Protein AF-A0A923HKV4-F1 (afdb_monomer_lite)

Organism: NCBI:txid2762298

Radius of gyration: 31.85 Å; chains: 1; bounding box: 107×54×84 Å

Foldseek 3Di:
DDDDDDDDDDPPDPDPPPPPPPPQDLLNLLLLLLVLLVVLVVLVVQLVVLLVVLVVCFPVNVCVVPVCPPPNDDPPDPCVVVVRVVSNVVSNVVSCPPPSCVSSSVSSVVSSVPDDPVRSVVLSVQLPDPVNVVVSVVVVVVVVVVVVVVVVVCVVVVVVVVVVVVVVVVVVVVVVVVD

pLDDT: mean 87.66, std 14.09, range [39.31, 98.56]

InterPro domains:
  IPR018637 Domain of unknown function DUF2059 [PF09832] (102-148)

Sequence (179 aa):
MNNALRSFVVLLGFAPCFVASADTTTGELAKQFVALMRYSEQHIDYQSQCIAAAKAVTPESLMRQNPDRFYGIRPGSKLWPEVVKAYELYYQQACERPTQSEFLDAMARAYEAELSSQELREAIRFYSTASGQRLISAHKIASRNFYQELGRLNAKQIPIADANFNRRLNELAKKATEK

Secondary structure (DSSP, 8-state):
-------------------------HHHHHHHHHHHTTHHHHHHHHHHHHHHHHHTS-HHHHHHH-TTTTTT--TTSTTHHHHHHHHHHHHHHHTS-S-HHHHHHHHHHHHHHHS-HHHHHHHHHHHTSHHHHHHHHHHHHHHHHHHHHHHHHHHHHHHHHHHHHHHHHHHHHHHHH--

Structure (mmCIF, N/CA/C/O backbone):
data_AF-A0A923HKV4-F1
#
_entry.id   AF-A0A923HKV4-F1
#
loop_
_atom_site.group_PDB
_atom_site.id
_atom_site.type_symbol
_atom_site.label_atom_id
_atom_site.label_alt_id
_atom_site.label_comp_id
_atom_site.label_asym_id
_atom_site.label_entity_id
_atom_site.label_seq_id
_atom_site.pdbx_PDB_ins_code
_atom_site.Cartn_x
_atom_site.Cartn_y
_atom_site.Cartn_z
_atom_site.occupancy
_atom_site.B_iso_or_equiv
_atom_site.auth_seq_id
_atom_site.auth_comp_id
_atom_site.auth_asym_id
_atom_site.auth_atom_id
_atom_site.pdbx_PDB_model_num
ATOM 1 N N . MET A 1 1 ? -77.967 23.255 51.987 1.00 39.31 1 MET A N 1
ATOM 2 C CA . MET A 1 1 ? -77.421 23.856 50.753 1.00 39.31 1 MET A CA 1
ATOM 3 C C . MET A 1 1 ? -75.966 23.444 50.618 1.00 39.31 1 MET A C 1
ATOM 5 O O . MET A 1 1 ? -75.238 23.521 51.594 1.00 39.31 1 MET A O 1
ATOM 9 N N . ASN A 1 2 ? -75.653 22.917 49.435 1.00 51.56 2 ASN A N 1
ATOM 10 C CA . ASN A 1 2 ? -74.404 22.387 48.877 1.00 51.56 2 ASN A CA 1
ATOM 11 C C . ASN A 1 2 ? -73.070 22.838 49.494 1.00 51.56 2 ASN A C 1
ATOM 13 O O . ASN A 1 2 ? -72.880 24.023 49.737 1.00 51.56 2 ASN A O 1
ATOM 17 N N . ASN A 1 3 ? -72.114 21.902 49.586 1.00 45.41 3 ASN A N 1
ATOM 18 C CA . ASN A 1 3 ? -70.826 21.997 48.880 1.00 45.41 3 ASN A CA 1
ATOM 19 C C . ASN A 1 3 ? -70.012 20.703 49.053 1.00 45.41 3 ASN A C 1
ATOM 21 O O . ASN A 1 3 ? -69.406 20.470 50.093 1.00 45.41 3 ASN A O 1
ATOM 25 N N . ALA A 1 4 ? -69.981 19.870 48.011 1.00 44.66 4 ALA A N 1
ATOM 26 C CA . ALA A 1 4 ? -69.030 18.770 47.879 1.00 44.66 4 ALA A CA 1
ATOM 27 C C . ALA A 1 4 ? -68.094 19.093 46.706 1.00 44.66 4 ALA A C 1
ATOM 29 O O . ALA A 1 4 ? -68.453 18.931 45.540 1.00 44.66 4 ALA A O 1
ATOM 30 N N . LEU A 1 5 ? -66.903 19.597 47.032 1.00 51.06 5 LEU A N 1
ATOM 31 C CA . LEU A 1 5 ? -65.790 19.769 46.103 1.00 51.06 5 LEU A CA 1
ATOM 32 C C . LEU A 1 5 ? -65.230 18.385 45.748 1.00 51.06 5 LEU A C 1
ATOM 34 O O . LEU A 1 5 ? -64.664 17.695 46.593 1.00 51.06 5 LEU A O 1
ATOM 38 N N . ARG A 1 6 ? -65.407 17.970 44.491 1.00 50.94 6 ARG A N 1
ATOM 39 C CA . ARG A 1 6 ? -64.743 16.796 43.918 1.00 50.94 6 ARG A CA 1
ATOM 40 C C . ARG A 1 6 ? -63.350 17.203 43.439 1.00 50.94 6 ARG A C 1
ATOM 42 O O . ARG A 1 6 ? -63.224 17.882 42.425 1.00 50.94 6 ARG A O 1
ATOM 49 N N . SER A 1 7 ? -62.318 16.769 44.157 1.00 52.94 7 SER A N 1
ATOM 50 C CA . SER A 1 7 ? -60.928 16.859 43.708 1.00 52.94 7 SER A CA 1
ATOM 51 C C . SER A 1 7 ? -60.693 15.906 42.536 1.00 52.94 7 SER A C 1
ATOM 53 O O . SER A 1 7 ? -60.808 14.690 42.678 1.00 52.94 7 SER A O 1
ATOM 55 N N . PHE A 1 8 ? -60.369 16.468 41.374 1.00 50.12 8 PHE A N 1
ATOM 56 C CA . PHE A 1 8 ? -59.950 15.737 40.182 1.00 50.12 8 PHE A CA 1
ATOM 57 C C . PHE A 1 8 ? -58.430 15.539 40.258 1.00 50.12 8 PHE A C 1
ATOM 59 O O . PHE A 1 8 ? -57.662 16.473 40.039 1.00 50.12 8 PHE A O 1
ATOM 66 N N . VAL A 1 9 ? -57.982 14.337 40.625 1.00 57.16 9 VAL A N 1
ATOM 67 C CA . VAL A 1 9 ? -56.561 13.967 40.575 1.00 57.16 9 VAL A CA 1
ATOM 68 C C . VAL A 1 9 ? -56.242 13.561 39.137 1.00 57.16 9 VAL A C 1
ATOM 70 O O . VAL A 1 9 ? -56.622 12.482 38.689 1.00 57.16 9 VAL A O 1
ATOM 73 N N . VAL A 1 10 ? -55.575 14.446 38.397 1.00 54.56 10 VAL A N 1
ATOM 74 C CA . VAL A 1 10 ? -55.031 14.143 37.068 1.00 54.56 10 VAL A CA 1
ATOM 75 C C . VAL A 1 10 ? -53.708 13.403 37.263 1.00 54.56 10 VAL A C 1
ATOM 77 O O . VAL A 1 10 ? -52.686 14.002 37.589 1.00 54.56 10 VAL A O 1
ATOM 80 N N . LEU A 1 11 ? -53.734 12.082 37.086 1.00 51.22 11 LEU A N 1
ATOM 81 C CA . LEU A 1 11 ? -52.536 11.254 36.963 1.00 51.22 11 LEU A CA 1
ATOM 82 C C . LEU A 1 11 ? -51.884 11.541 35.602 1.00 51.22 11 LEU A C 1
ATOM 84 O O . LEU A 1 11 ? -52.281 10.990 34.578 1.00 51.22 11 LEU A O 1
ATOM 88 N N . LEU A 1 12 ? -50.890 12.432 35.595 1.00 54.19 12 LEU A N 1
ATOM 89 C CA . LEU A 1 12 ? -49.954 12.608 34.485 1.00 54.19 12 LEU A CA 1
ATOM 90 C C . LEU A 1 12 ? -49.128 11.323 34.343 1.00 54.19 12 LEU A C 1
ATOM 92 O O . LEU A 1 12 ? -48.139 11.114 35.044 1.00 54.19 12 LEU A O 1
ATOM 96 N N . GLY A 1 13 ? -49.582 10.434 33.461 1.00 49.56 13 GLY A N 1
ATOM 97 C CA . GLY A 1 13 ? -48.850 9.237 33.074 1.00 49.56 13 GLY A CA 1
ATOM 98 C C . GLY A 1 13 ? -47.532 9.620 32.409 1.00 49.56 13 GLY A C 1
ATOM 99 O O . GLY A 1 13 ? -47.518 10.131 31.291 1.00 49.56 13 GLY A O 1
ATOM 100 N N . PHE A 1 14 ? -46.422 9.358 33.099 1.00 60.47 14 PHE A N 1
ATOM 101 C CA . PHE A 1 14 ? -45.099 9.282 32.492 1.00 60.47 14 PHE A CA 1
ATOM 102 C C . PHE A 1 14 ? -45.113 8.119 31.494 1.00 60.47 14 PHE A C 1
ATOM 104 O O . PHE A 1 14 ? -44.944 6.963 31.875 1.00 60.47 14 PHE A O 1
ATOM 111 N N . ALA A 1 15 ? -45.359 8.414 30.218 1.00 59.84 15 ALA A N 1
ATOM 112 C CA . ALA A 1 15 ? -45.074 7.473 29.148 1.00 59.84 15 ALA A CA 1
ATOM 113 C C . ALA A 1 15 ? -43.544 7.312 29.082 1.00 59.84 15 ALA A C 1
ATOM 115 O O . ALA A 1 15 ? -42.853 8.303 28.828 1.00 59.84 15 ALA A O 1
ATOM 116 N N . PRO A 1 16 ? -42.980 6.118 29.341 1.00 62.97 16 PRO A N 1
ATOM 117 C CA . PRO A 1 16 ? -41.563 5.900 29.124 1.00 62.97 16 PRO A CA 1
ATOM 118 C C . PRO A 1 16 ? -41.303 6.035 27.622 1.00 62.97 16 PRO A C 1
ATOM 120 O O . PRO A 1 16 ? -41.687 5.176 26.829 1.00 62.97 16 PRO A O 1
ATOM 123 N N . CYS A 1 17 ? -40.667 7.137 27.225 1.00 55.16 17 CYS A N 1
ATOM 124 C CA . CYS A 1 17 ? -40.007 7.238 25.933 1.00 55.16 17 CYS A CA 1
ATOM 125 C C . CYS A 1 17 ? -38.902 6.179 25.909 1.00 55.16 17 CYS A C 1
ATOM 127 O O . CYS A 1 17 ? -37.780 6.427 26.349 1.00 55.16 17 CYS A O 1
ATOM 129 N N . PHE A 1 18 ? -39.222 4.988 25.408 1.00 55.44 18 PHE A N 1
ATOM 130 C CA . PHE A 1 18 ? -38.223 4.049 24.927 1.00 55.44 18 PHE A CA 1
ATOM 131 C C . PHE A 1 18 ? -37.572 4.688 23.702 1.00 55.44 18 PHE A C 1
ATOM 133 O O . PHE A 1 18 ? -38.027 4.530 22.571 1.00 55.44 18 PHE A O 1
ATOM 140 N N . VAL A 1 19 ? -36.529 5.480 23.941 1.00 56.06 19 VAL A N 1
ATOM 141 C CA . VAL A 1 19 ? -35.600 5.876 22.890 1.00 56.06 19 VAL A CA 1
ATOM 142 C C . VAL A 1 19 ? -34.893 4.586 22.505 1.00 56.06 19 VAL A C 1
ATOM 144 O O . VAL A 1 19 ? -34.026 4.112 23.235 1.00 56.06 19 VAL A O 1
ATOM 147 N N . ALA A 1 20 ? -35.331 3.959 21.415 1.00 49.91 20 ALA A N 1
ATOM 148 C CA . ALA A 1 20 ? -34.593 2.870 20.803 1.00 49.91 20 ALA A CA 1
ATOM 149 C C . ALA A 1 20 ? -33.229 3.440 20.397 1.00 49.91 20 ALA A C 1
ATOM 151 O O . ALA A 1 20 ? -33.106 4.123 19.380 1.00 49.91 20 ALA A O 1
ATOM 152 N N . SER A 1 21 ? -32.215 3.242 21.238 1.00 5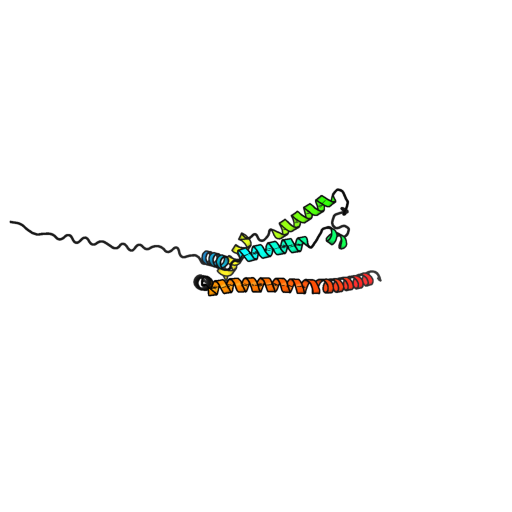8.78 21 SER A N 1
ATOM 153 C CA . SER A 1 21 ? -30.831 3.432 20.839 1.00 58.78 21 SER A CA 1
ATOM 154 C C . SER A 1 21 ? -30.603 2.464 19.691 1.00 58.78 21 SER A C 1
ATOM 156 O O . SER A 1 21 ? -30.650 1.255 19.901 1.00 58.78 21 SER A O 1
ATOM 158 N N . ALA A 1 22 ? -30.456 2.983 18.472 1.00 62.00 22 ALA A N 1
ATOM 159 C CA . ALA A 1 22 ? -30.035 2.172 17.344 1.00 62.00 22 ALA A CA 1
ATOM 160 C C . ALA A 1 22 ? -28.700 1.530 17.737 1.00 62.00 22 ALA A C 1
ATOM 162 O O . ALA A 1 22 ? -27.687 2.225 17.838 1.00 62.00 22 ALA A O 1
ATOM 163 N N . ASP A 1 23 ? -28.729 0.237 18.062 1.00 78.06 23 ASP A N 1
ATOM 164 C CA . ASP A 1 23 ? -27.528 -0.504 18.413 1.00 78.06 23 ASP A CA 1
ATOM 165 C C . ASP A 1 23 ? -26.593 -0.443 17.212 1.00 78.06 23 ASP A C 1
ATOM 167 O O . ASP A 1 23 ? -26.884 -0.982 16.144 1.00 78.06 23 ASP A O 1
ATOM 171 N N . THR A 1 24 ? -25.481 0.272 17.380 1.00 87.56 24 THR A N 1
ATOM 172 C CA . THR A 1 24 ? -24.450 0.366 16.353 1.00 87.56 24 THR A CA 1
ATOM 173 C C . THR A 1 24 ? -23.943 -1.038 16.063 1.00 87.56 24 THR A C 1
ATOM 175 O O . THR A 1 24 ? -23.486 -1.748 16.966 1.00 87.56 24 THR A O 1
ATOM 178 N N . THR A 1 25 ? -24.037 -1.437 14.801 1.00 94.25 25 THR A N 1
ATOM 179 C CA . THR A 1 25 ? -23.628 -2.770 14.358 1.00 94.25 25 THR A CA 1
ATOM 180 C C . THR A 1 25 ? -22.115 -2.954 14.515 1.00 94.25 25 THR A C 1
ATOM 182 O O . THR A 1 25 ? -21.351 -1.985 14.531 1.00 94.25 25 THR A O 1
ATOM 185 N N . THR A 1 26 ? -21.643 -4.203 14.604 1.00 95.56 26 THR A N 1
ATOM 186 C CA . THR A 1 26 ? -20.198 -4.499 14.648 1.00 95.56 26 THR A CA 1
ATOM 187 C C . THR A 1 26 ? -19.468 -3.899 13.445 1.00 95.56 26 THR A C 1
ATOM 189 O O . THR A 1 26 ? -18.431 -3.266 13.627 1.00 95.56 26 THR A O 1
ATOM 192 N N . GLY A 1 27 ? -20.036 -3.999 12.238 1.00 96.69 27 GLY A N 1
ATOM 193 C CA . GLY A 1 27 ? -19.467 -3.396 11.032 1.00 96.69 27 GLY A CA 1
ATOM 194 C C . GLY A 1 27 ? -19.374 -1.866 11.082 1.00 96.69 27 GLY A C 1
ATOM 195 O O . GLY A 1 27 ? -18.375 -1.291 10.646 1.00 96.69 27 GLY A O 1
ATOM 196 N N . GLU A 1 28 ? -20.363 -1.173 11.654 1.00 97.62 28 GLU A N 1
ATOM 197 C CA . GLU A 1 28 ? -20.291 0.283 11.858 1.00 97.62 28 GLU A CA 1
ATOM 198 C C . GLU A 1 28 ? -19.221 0.667 12.886 1.00 97.62 28 GLU A C 1
ATOM 200 O O . GLU A 1 28 ? -18.455 1.605 12.652 1.00 97.62 28 GLU A O 1
ATOM 205 N N . LEU A 1 29 ? -19.107 -0.088 13.984 1.00 98.25 29 LEU A N 1
ATOM 206 C CA . LEU A 1 29 ? -18.041 0.100 14.969 1.00 98.25 29 LEU A CA 1
ATOM 207 C C . LEU A 1 29 ? -16.661 -0.157 14.353 1.00 98.25 29 LEU A C 1
ATOM 209 O O . LEU A 1 29 ? -15.733 0.613 14.586 1.00 98.25 29 LEU A O 1
ATOM 213 N N . ALA A 1 30 ? -16.516 -1.183 13.514 1.00 98.44 30 ALA A N 1
ATOM 214 C CA . ALA A 1 30 ? -15.265 -1.472 12.823 1.00 98.44 30 ALA A CA 1
ATOM 215 C C . ALA A 1 30 ? -14.870 -0.336 11.866 1.00 98.44 30 ALA A C 1
ATOM 217 O O . ALA A 1 30 ? -13.718 0.097 11.863 1.00 98.44 30 ALA A O 1
ATOM 218 N N . LYS A 1 31 ? -15.826 0.226 11.113 1.00 98.31 31 LYS A N 1
ATOM 219 C CA . LYS A 1 31 ? -15.595 1.414 10.270 1.00 98.31 31 LYS A CA 1
ATOM 220 C C . LYS A 1 31 ? -15.194 2.636 11.095 1.00 98.31 31 LYS A C 1
ATOM 222 O O . LYS A 1 31 ? -14.249 3.336 10.728 1.00 98.31 31 LYS A O 1
ATOM 227 N N . GLN A 1 32 ? -15.868 2.878 12.221 1.00 97.94 32 GLN A N 1
ATOM 228 C CA . GLN A 1 32 ? -15.517 3.963 13.139 1.00 97.94 32 GLN A CA 1
ATOM 229 C C . GLN A 1 32 ? -14.100 3.784 13.691 1.00 97.94 32 GLN A C 1
ATOM 231 O O . GLN A 1 32 ? -13.321 4.738 13.727 1.00 97.94 32 GLN A O 1
ATOM 236 N N . PHE A 1 33 ? -13.746 2.558 14.073 1.00 98.25 33 PHE A N 1
ATOM 237 C CA . PHE A 1 33 ? -12.415 2.229 14.553 1.00 98.25 33 PHE A CA 1
ATOM 238 C C . PHE A 1 33 ? -11.351 2.453 13.468 1.00 98.25 33 PHE A C 1
ATOM 240 O O . PHE A 1 33 ? -10.366 3.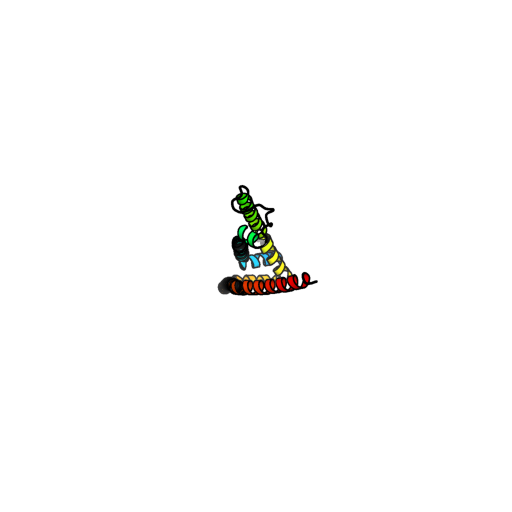145 13.709 1.00 98.25 33 PHE A O 1
ATOM 247 N N . VAL A 1 34 ? -11.577 1.976 12.242 1.00 97.94 34 VAL A N 1
ATOM 248 C CA . VAL A 1 34 ? -10.668 2.193 11.101 1.00 97.94 34 VAL A CA 1
ATOM 249 C C . VAL A 1 34 ? -10.459 3.680 10.803 1.00 97.94 34 VAL A C 1
ATOM 251 O O . VAL A 1 34 ? -9.327 4.108 10.553 1.00 97.94 34 VAL A O 1
ATOM 254 N N . ALA A 1 35 ? -11.521 4.487 10.867 1.00 96.69 35 ALA A N 1
ATOM 255 C CA . ALA A 1 35 ? -11.419 5.934 10.704 1.00 96.69 35 ALA A CA 1
ATOM 256 C C . ALA A 1 35 ? -10.573 6.571 11.820 1.00 96.69 35 ALA A C 1
ATOM 258 O O . ALA A 1 35 ? -9.678 7.370 11.536 1.00 96.69 35 ALA A O 1
ATOM 259 N N . LEU A 1 36 ? -10.798 6.168 13.076 1.00 96.75 36 LEU A N 1
ATOM 260 C CA . LEU A 1 36 ? -10.051 6.645 14.244 1.00 96.75 36 LEU A CA 1
ATOM 261 C C . LEU A 1 36 ? -8.552 6.329 14.146 1.00 96.75 36 LEU A C 1
ATOM 263 O O . LEU A 1 36 ? -7.719 7.152 14.520 1.00 96.75 36 LEU A O 1
ATOM 267 N N . MET A 1 37 ? -8.210 5.166 13.592 1.00 96.31 37 MET A N 1
ATOM 268 C CA . MET A 1 37 ? -6.831 4.722 13.376 1.00 96.31 37 MET A CA 1
ATOM 269 C C . MET A 1 37 ? -6.125 5.428 12.203 1.00 96.31 37 MET A C 1
ATOM 271 O O . MET A 1 37 ? -4.932 5.206 11.982 1.00 96.31 37 MET A O 1
ATOM 275 N N . ARG A 1 38 ? -6.823 6.305 11.462 1.00 94.75 38 ARG A N 1
ATOM 276 C CA . ARG A 1 38 ? -6.277 7.123 10.358 1.00 94.75 38 ARG A CA 1
ATOM 277 C C . ARG A 1 38 ? -5.677 6.291 9.218 1.00 94.75 38 ARG A C 1
ATOM 279 O O . ARG A 1 38 ? -4.700 6.690 8.581 1.00 94.75 38 ARG A O 1
ATOM 286 N N . TYR A 1 39 ? -6.284 5.143 8.919 1.00 94.50 39 TYR A N 1
ATOM 287 C CA . TYR A 1 39 ? -5.874 4.279 7.804 1.00 94.50 39 TYR A CA 1
ATOM 288 C C . TYR A 1 39 ? -5.972 4.967 6.433 1.00 94.50 39 TYR A C 1
ATOM 290 O O . TYR A 1 39 ? -5.204 4.648 5.528 1.00 94.50 39 TYR A O 1
ATOM 298 N N . SER A 1 40 ? -6.834 5.976 6.290 1.00 94.50 40 SER A N 1
ATOM 299 C CA . SER A 1 40 ? -6.934 6.806 5.083 1.00 94.50 40 SER A CA 1
ATOM 300 C C . SER A 1 40 ? -5.601 7.454 4.705 1.00 94.50 40 SER A C 1
ATOM 302 O O . SER A 1 40 ? -5.259 7.529 3.529 1.00 94.50 40 SER A O 1
ATOM 304 N N . GLU A 1 41 ? -4.820 7.875 5.698 1.00 92.31 41 GLU A N 1
ATOM 305 C CA . GLU A 1 41 ? -3.508 8.485 5.489 1.00 92.31 41 GLU A CA 1
ATOM 306 C C . GLU A 1 41 ? -2.450 7.452 5.104 1.00 92.31 41 GLU A C 1
ATOM 308 O O . GLU A 1 41 ? -1.544 7.762 4.337 1.00 92.31 41 GLU A O 1
ATOM 313 N N . GLN A 1 42 ? -2.568 6.220 5.608 1.00 89.00 42 GLN A N 1
ATOM 314 C CA . GLN A 1 42 ? -1.681 5.125 5.208 1.00 89.00 42 GLN A CA 1
ATOM 315 C C . GLN A 1 42 ? -1.906 4.740 3.742 1.00 89.00 42 GLN A C 1
ATOM 317 O O . GLN A 1 42 ? -0.942 4.475 3.028 1.00 89.00 42 GLN A O 1
ATOM 322 N N . HIS A 1 43 ? -3.158 4.767 3.275 1.00 92.50 43 HIS A N 1
ATOM 323 C CA . HIS A 1 43 ? -3.489 4.553 1.863 1.00 92.50 43 HIS A CA 1
ATOM 324 C C . HIS A 1 43 ? -2.879 5.629 0.954 1.00 92.50 43 HIS A C 1
ATOM 326 O O . HIS A 1 43 ? -2.255 5.295 -0.052 1.00 92.50 43 HIS A O 1
ATOM 332 N N . ILE A 1 44 ? -2.964 6.905 1.349 1.00 91.56 44 ILE A N 1
ATOM 333 C CA . ILE A 1 44 ? -2.321 8.015 0.623 1.00 91.56 44 ILE A CA 1
ATOM 334 C C . ILE A 1 44 ? -0.798 7.823 0.573 1.00 91.56 44 ILE A C 1
ATOM 336 O O . ILE A 1 44 ? -0.187 7.956 -0.491 1.00 91.56 44 ILE A O 1
ATOM 340 N N . ASP A 1 45 ? -0.181 7.477 1.708 1.00 87.81 45 ASP A N 1
ATOM 341 C CA . ASP A 1 45 ? 1.260 7.220 1.788 1.00 87.81 45 ASP A CA 1
ATOM 342 C C . ASP A 1 45 ? 1.666 6.032 0.885 1.00 87.81 45 ASP A C 1
ATOM 344 O O . ASP A 1 45 ? 2.707 6.098 0.227 1.00 87.81 45 ASP A O 1
ATOM 348 N N . TYR A 1 46 ? 0.850 4.973 0.808 1.00 87.06 46 TYR A N 1
ATOM 349 C CA . TYR A 1 46 ? 1.050 3.831 -0.094 1.00 87.06 46 TYR A CA 1
ATOM 350 C C . TYR A 1 46 ? 0.965 4.237 -1.569 1.00 87.06 46 TYR A C 1
ATOM 352 O O . TYR A 1 46 ? 1.873 3.929 -2.343 1.00 87.06 46 TYR A O 1
ATOM 360 N N . GLN A 1 47 ? -0.084 4.964 -1.963 1.00 90.06 47 GLN A N 1
ATOM 361 C CA . GLN A 1 47 ? -0.282 5.371 -3.354 1.00 90.06 47 GLN A CA 1
ATOM 362 C C . GLN A 1 47 ? 0.861 6.276 -3.835 1.00 90.06 47 GLN A C 1
ATOM 364 O O . GLN A 1 47 ? 1.404 6.082 -4.924 1.00 90.06 47 GLN A O 1
ATOM 369 N N . SER A 1 48 ? 1.287 7.216 -2.986 1.00 8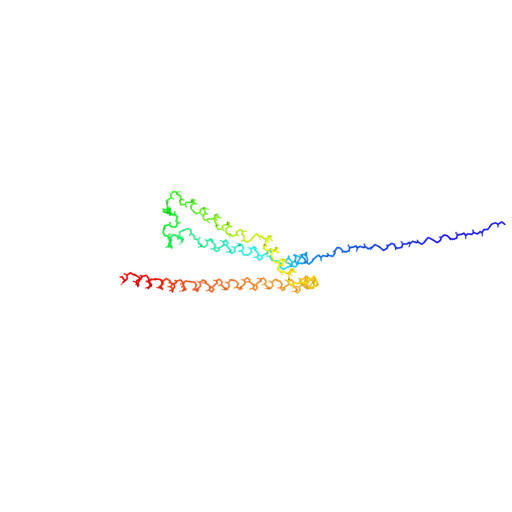8.62 48 SER A N 1
ATOM 370 C CA . SER A 1 48 ? 2.442 8.079 -3.248 1.00 88.62 48 SER A CA 1
ATOM 371 C C . SER A 1 48 ? 3.727 7.268 -3.457 1.00 88.62 48 SER A C 1
ATOM 373 O O . SER A 1 48 ? 4.461 7.502 -4.419 1.00 88.62 48 SER A O 1
ATOM 375 N N . GLN A 1 49 ? 3.974 6.261 -2.612 1.00 85.62 49 GLN A N 1
ATOM 376 C CA . GLN A 1 49 ? 5.135 5.377 -2.742 1.00 85.62 49 GLN A CA 1
ATOM 377 C C . GLN A 1 49 ? 5.081 4.512 -4.004 1.00 85.62 49 GLN A C 1
ATOM 379 O O . GLN A 1 49 ? 6.105 4.371 -4.670 1.00 85.62 49 GLN A O 1
ATOM 384 N N . CYS A 1 50 ? 3.911 3.981 -4.369 1.00 88.62 50 CYS A N 1
ATOM 385 C CA . CYS A 1 50 ? 3.729 3.217 -5.604 1.00 88.62 50 CYS A CA 1
ATOM 386 C C . CYS A 1 50 ? 4.100 4.063 -6.830 1.00 88.62 50 CYS A C 1
ATOM 388 O O . CYS A 1 50 ? 4.934 3.659 -7.641 1.00 88.62 50 CYS A O 1
ATOM 390 N N . ILE A 1 51 ? 3.560 5.284 -6.913 1.00 88.06 51 ILE A N 1
ATOM 391 C CA . ILE A 1 51 ? 3.846 6.214 -8.011 1.00 88.06 51 ILE A CA 1
ATOM 392 C C . ILE A 1 51 ? 5.328 6.607 -8.020 1.00 88.06 51 ILE A C 1
ATOM 394 O O . ILE A 1 51 ? 5.951 6.636 -9.081 1.00 88.06 51 ILE A O 1
ATOM 398 N N . ALA A 1 52 ? 5.914 6.906 -6.858 1.00 86.81 52 ALA A N 1
ATOM 399 C CA . ALA A 1 52 ? 7.323 7.276 -6.757 1.00 86.81 52 ALA A CA 1
ATOM 400 C C . ALA A 1 52 ? 8.255 6.137 -7.203 1.00 86.81 52 ALA A C 1
ATOM 402 O O . ALA A 1 52 ? 9.194 6.374 -7.965 1.00 86.81 52 ALA A O 1
ATOM 403 N N . ALA A 1 53 ? 7.973 4.901 -6.782 1.00 83.44 53 ALA A N 1
ATOM 404 C CA . ALA A 1 53 ? 8.725 3.721 -7.193 1.00 83.44 53 ALA A CA 1
ATOM 405 C C . ALA A 1 53 ? 8.582 3.456 -8.698 1.00 83.44 53 ALA A C 1
ATOM 407 O O . ALA A 1 53 ? 9.575 3.183 -9.371 1.00 83.44 53 ALA A O 1
ATOM 408 N N . ALA A 1 54 ? 7.374 3.598 -9.248 1.00 84.38 54 ALA A N 1
ATOM 409 C CA . ALA A 1 54 ? 7.146 3.414 -10.674 1.00 84.38 54 ALA A CA 1
ATOM 410 C C . ALA A 1 54 ? 7.856 4.472 -11.531 1.00 84.38 54 ALA A C 1
ATOM 412 O O . ALA A 1 54 ? 8.441 4.130 -12.556 1.00 84.38 54 ALA A O 1
ATOM 413 N N . LYS A 1 55 ? 7.888 5.734 -11.081 1.00 83.94 55 LYS A N 1
ATOM 414 C CA . LYS A 1 55 ? 8.626 6.823 -11.747 1.00 83.94 55 LYS A CA 1
ATOM 415 C C . LYS A 1 55 ? 10.140 6.611 -11.772 1.00 83.94 55 LYS A C 1
ATOM 417 O O . LYS A 1 55 ? 10.803 7.131 -12.664 1.00 83.94 55 LYS A O 1
ATOM 422 N N . ALA A 1 56 ? 10.697 5.861 -10.819 1.00 84.44 56 ALA A N 1
ATOM 423 C CA . ALA A 1 56 ? 12.121 5.524 -10.821 1.00 84.44 56 ALA A CA 1
ATOM 424 C C . ALA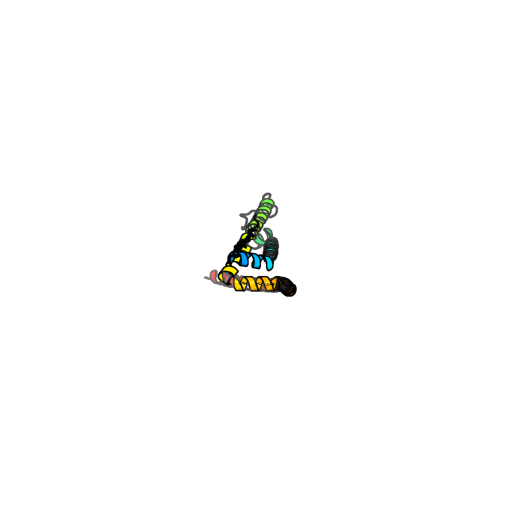 A 1 56 ? 12.503 4.577 -11.977 1.00 84.44 56 ALA A C 1
ATOM 426 O O . ALA A 1 56 ? 13.672 4.493 -12.362 1.00 84.44 56 ALA A O 1
ATOM 427 N N . VAL A 1 57 ? 11.525 3.871 -12.548 1.00 85.44 57 VAL A N 1
ATOM 428 C CA . VAL A 1 57 ? 11.700 2.989 -13.698 1.00 85.44 57 VAL A CA 1
ATOM 429 C C . VAL A 1 57 ? 11.251 3.732 -14.953 1.00 85.44 57 VAL A C 1
ATOM 431 O O . VAL A 1 57 ? 10.070 4.009 -15.108 1.00 85.44 57 VAL A O 1
ATOM 434 N N . THR A 1 58 ? 12.171 4.042 -15.866 1.00 90.31 58 THR A N 1
ATOM 435 C CA . THR A 1 58 ? 11.846 4.751 -17.113 1.00 90.31 58 THR A CA 1
ATOM 436 C C . THR A 1 58 ? 11.779 3.786 -18.300 1.00 90.31 58 THR A C 1
ATOM 438 O O . THR A 1 58 ? 12.426 2.734 -18.271 1.00 90.31 58 THR A O 1
ATOM 441 N N . PRO A 1 59 ? 11.065 4.121 -19.388 1.00 91.69 59 PRO A N 1
ATOM 442 C CA . PRO A 1 59 ? 11.129 3.341 -20.624 1.00 91.69 59 PRO A CA 1
ATOM 443 C C . PRO A 1 59 ? 12.572 3.071 -21.090 1.00 91.69 59 PRO A C 1
ATOM 445 O O . PRO A 1 59 ? 12.914 1.948 -21.459 1.00 91.69 59 PRO A O 1
ATOM 448 N N . GLU A 1 60 ? 13.472 4.047 -20.980 1.00 92.38 60 GLU A N 1
ATOM 449 C CA . GLU A 1 60 ? 14.891 3.880 -21.313 1.00 92.38 60 GLU A CA 1
ATOM 450 C C . GLU A 1 60 ? 15.589 2.852 -20.410 1.00 92.38 60 GLU A C 1
ATOM 452 O O . GLU A 1 60 ? 16.410 2.061 -20.883 1.00 92.38 60 GLU A O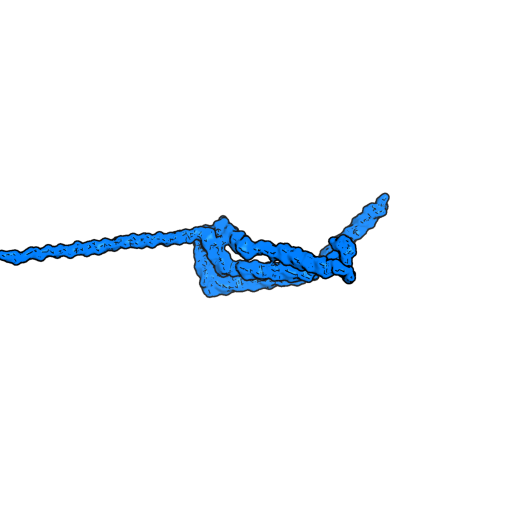 1
ATOM 457 N N . SER A 1 61 ? 15.282 2.828 -19.106 1.00 89.69 61 SER A N 1
ATOM 458 C CA . SER A 1 61 ? 15.852 1.823 -18.202 1.00 89.69 61 SER A CA 1
ATOM 459 C C . SER A 1 61 ? 15.376 0.415 -18.557 1.00 89.69 61 SER A C 1
ATOM 461 O O . SER A 1 61 ? 16.169 -0.527 -18.528 1.00 89.69 61 SER A O 1
ATOM 463 N N . LEU A 1 62 ? 14.124 0.288 -18.992 1.00 88.75 62 LEU A N 1
ATOM 464 C CA . LEU A 1 62 ? 13.535 -0.973 -19.417 1.00 88.75 62 LEU A CA 1
ATOM 465 C C . LEU A 1 62 ? 14.101 -1.479 -20.751 1.00 88.75 62 LEU A C 1
ATOM 467 O O . LEU A 1 62 ? 14.248 -2.690 -20.921 1.00 88.75 62 LEU A O 1
ATOM 471 N N . MET A 1 63 ? 14.475 -0.578 -21.663 1.00 91.50 63 MET A N 1
ATOM 472 C CA . MET A 1 63 ? 15.162 -0.936 -22.911 1.00 91.50 63 MET A CA 1
ATOM 473 C C . MET A 1 63 ? 16.585 -1.445 -22.698 1.00 91.50 63 MET A C 1
ATOM 475 O O . MET A 1 63 ? 17.043 -2.298 -23.451 1.00 91.50 63 MET A O 1
ATOM 479 N N . ARG A 1 64 ? 17.295 -0.961 -21.670 1.00 86.94 64 ARG A N 1
ATOM 480 C CA . ARG A 1 64 ? 18.629 -1.495 -21.338 1.00 86.94 64 ARG A CA 1
ATOM 481 C C . ARG A 1 64 ? 18.583 -2.974 -20.953 1.00 86.94 64 ARG A C 1
ATOM 483 O O . ARG A 1 64 ? 19.565 -3.676 -21.155 1.00 86.94 64 ARG A O 1
ATOM 490 N N . GLN A 1 65 ? 17.457 -3.431 -20.407 1.00 82.31 65 GLN A N 1
ATOM 491 C CA . GLN A 1 65 ? 17.238 -4.831 -20.034 1.00 82.31 65 GLN A CA 1
ATOM 492 C C . GLN A 1 65 ? 16.730 -5.668 -21.214 1.00 82.31 65 GLN A C 1
ATOM 494 O O . GLN A 1 65 ? 17.124 -6.819 -21.367 1.00 82.31 65 GLN A O 1
ATOM 499 N N . ASN A 1 66 ? 15.856 -5.093 -22.042 1.00 84.50 66 ASN A N 1
ATOM 500 C CA . ASN A 1 66 ? 15.324 -5.727 -23.242 1.00 84.50 66 ASN A CA 1
ATOM 501 C C . ASN A 1 66 ? 15.221 -4.684 -24.371 1.00 84.50 66 ASN A C 1
ATOM 503 O O . ASN A 1 66 ? 14.252 -3.916 -24.395 1.00 84.50 66 ASN A O 1
ATOM 507 N N . PRO A 1 67 ? 16.186 -4.654 -25.310 1.00 87.75 67 PRO A N 1
ATOM 508 C CA . PRO A 1 67 ? 16.203 -3.683 -26.405 1.00 87.75 67 PRO A CA 1
ATOM 509 C C . PRO A 1 67 ? 14.958 -3.704 -27.304 1.00 87.75 67 PRO A C 1
ATOM 511 O O . PRO A 1 67 ? 14.638 -2.680 -27.908 1.00 87.75 67 PRO A O 1
ATOM 514 N N . ASP A 1 68 ? 14.234 -4.826 -27.351 1.00 89.38 68 ASP A N 1
ATOM 515 C CA . ASP A 1 68 ? 13.053 -5.020 -28.199 1.00 89.38 68 ASP A CA 1
ATOM 516 C C . ASP A 1 68 ? 11.727 -4.829 -27.446 1.00 89.38 68 ASP A C 1
ATOM 518 O O . ASP A 1 68 ? 10.650 -5.024 -28.010 1.00 89.38 68 ASP A O 1
ATOM 522 N N . ARG A 1 69 ? 11.775 -4.391 -26.179 1.00 90.44 69 ARG A N 1
ATOM 523 C CA . ARG A 1 69 ? 10.596 -4.258 -25.303 1.00 90.44 69 ARG A CA 1
ATOM 524 C C . ARG A 1 69 ? 9.462 -3.417 -25.889 1.00 90.44 69 ARG A C 1
ATOM 526 O O . ARG A 1 69 ? 8.299 -3.688 -25.609 1.00 90.44 69 ARG A O 1
ATOM 533 N N . PHE A 1 70 ? 9.801 -2.397 -26.671 1.00 94.31 70 PHE A N 1
ATOM 534 C CA . PHE A 1 70 ? 8.838 -1.495 -27.304 1.00 94.31 70 PHE A CA 1
ATOM 535 C C . PHE A 1 70 ? 8.737 -1.727 -28.812 1.00 94.31 70 PHE A C 1
ATOM 537 O O . PHE A 1 70 ? 8.536 -0.782 -29.568 1.00 94.31 70 PHE A O 1
ATOM 544 N N . TYR A 1 71 ? 8.899 -2.979 -29.255 1.00 93.62 71 TYR A N 1
ATOM 545 C CA . TYR A 1 71 ? 8.679 -3.393 -30.645 1.00 93.62 71 TYR A CA 1
ATOM 546 C C . TYR A 1 71 ? 9.493 -2.569 -31.656 1.00 93.62 71 TYR A C 1
ATOM 548 O O . TYR A 1 71 ? 9.004 -2.177 -32.713 1.00 93.62 71 TYR A O 1
ATOM 556 N N . GLY A 1 72 ? 10.742 -2.256 -31.304 1.00 90.81 72 GLY A N 1
ATOM 557 C CA . GLY A 1 72 ? 11.647 -1.470 -32.144 1.00 90.81 72 GLY A CA 1
ATOM 558 C C . GLY A 1 72 ? 11.468 0.053 -32.070 1.00 90.81 72 GLY A C 1
ATOM 559 O O . GLY A 1 72 ? 12.245 0.766 -32.703 1.00 90.81 72 GLY A O 1
ATOM 560 N N . ILE A 1 73 ? 10.523 0.582 -31.283 1.00 94.94 73 ILE A N 1
ATOM 561 C CA . ILE A 1 73 ? 10.423 2.025 -31.013 1.00 94.94 73 ILE A CA 1
ATOM 562 C C . ILE A 1 73 ? 11.545 2.425 -30.043 1.00 94.94 73 ILE A C 1
ATOM 564 O O . ILE A 1 73 ? 11.705 1.823 -28.982 1.00 94.94 73 ILE A O 1
ATOM 568 N N . ARG A 1 74 ? 12.346 3.436 -30.410 1.00 94.12 74 ARG A N 1
ATOM 569 C CA . ARG A 1 74 ? 13.559 3.844 -29.673 1.00 94.12 74 ARG A CA 1
ATOM 570 C C . ARG A 1 74 ? 13.555 5.329 -29.298 1.00 94.12 74 ARG A C 1
ATOM 572 O O . ARG A 1 74 ? 12.884 6.108 -29.989 1.00 94.12 74 ARG A O 1
ATOM 579 N N . PRO A 1 75 ? 14.351 5.746 -28.291 1.00 94.31 75 PRO A N 1
ATOM 580 C CA . PRO A 1 75 ? 14.629 7.152 -28.027 1.00 94.31 75 PRO A CA 1
ATOM 581 C C . PRO A 1 75 ? 15.060 7.886 -29.299 1.00 94.31 75 PRO A C 1
ATOM 583 O O . PRO A 1 75 ? 15.867 7.377 -30.075 1.00 94.31 75 PRO A O 1
ATOM 586 N N . GLY A 1 76 ? 14.484 9.065 -29.531 1.00 93.44 76 GLY A N 1
ATOM 587 C CA . GLY A 1 76 ? 14.721 9.871 -30.735 1.00 93.44 76 GLY A CA 1
ATOM 588 C C . GLY A 1 76 ? 13.820 9.539 -31.932 1.00 93.44 76 GLY A C 1
ATOM 589 O O . GLY A 1 76 ? 13.762 10.323 -32.875 1.00 93.44 76 GLY A O 1
ATOM 590 N N . SER A 1 77 ? 13.070 8.430 -31.906 1.00 94.81 77 SER A N 1
ATOM 591 C CA . SER A 1 77 ? 12.035 8.177 -32.918 1.00 94.81 77 SER A CA 1
ATOM 592 C C . SER A 1 77 ? 10.823 9.100 -32.726 1.00 94.81 77 SER A C 1
ATOM 594 O O . SER A 1 77 ? 10.504 9.502 -31.606 1.00 94.81 77 SER A O 1
ATOM 596 N N . LYS A 1 78 ? 10.089 9.389 -33.811 1.00 97.25 78 LYS A N 1
ATOM 597 C CA . LYS A 1 78 ? 8.874 10.231 -33.774 1.00 97.25 78 LYS A CA 1
ATOM 598 C C . LYS A 1 78 ? 7.796 9.697 -32.815 1.00 97.25 78 LYS A C 1
ATOM 600 O O . LYS A 1 78 ? 7.027 10.484 -32.280 1.00 97.25 78 LYS A O 1
ATOM 605 N N . LEU A 1 79 ? 7.746 8.379 -32.603 1.00 96.44 79 LEU A N 1
ATOM 606 C CA . LEU A 1 79 ? 6.770 7.714 -31.731 1.00 96.44 79 LEU A CA 1
ATOM 607 C C . LEU A 1 79 ? 7.247 7.567 -30.277 1.00 96.44 79 LEU A C 1
ATOM 609 O O . LEU A 1 79 ? 6.472 7.129 -29.432 1.00 96.44 79 LEU A O 1
ATOM 613 N N . TRP A 1 80 ? 8.492 7.936 -29.955 1.00 95.88 80 TRP A N 1
ATOM 614 C CA . TRP A 1 80 ? 9.015 7.809 -28.591 1.00 95.88 80 TRP A CA 1
ATOM 615 C C . TRP A 1 80 ? 8.194 8.565 -27.534 1.00 95.88 80 TRP A C 1
ATOM 617 O O . TRP A 1 80 ? 7.913 7.972 -26.492 1.00 95.88 80 TRP A O 1
ATOM 627 N N . PRO A 1 81 ? 7.737 9.813 -27.771 1.00 96.69 81 PRO A N 1
ATOM 628 C CA . PRO A 1 81 ? 6.904 10.518 -26.794 1.00 96.69 81 PRO A CA 1
ATOM 629 C C . PRO A 1 81 ? 5.611 9.769 -26.438 1.00 96.69 81 PRO A C 1
ATOM 631 O O . PRO A 1 81 ? 5.180 9.806 -25.288 1.00 96.69 81 PRO A O 1
ATOM 634 N N . GLU A 1 82 ? 5.027 9.033 -27.390 1.00 97.06 82 GLU A N 1
ATOM 635 C CA . GLU A 1 82 ? 3.825 8.225 -27.146 1.00 97.06 82 GLU A CA 1
ATOM 636 C C . GLU A 1 82 ? 4.123 7.006 -26.263 1.00 97.06 82 GLU A C 1
ATOM 638 O O . GLU A 1 82 ? 3.304 6.650 -25.420 1.00 97.06 82 GLU A O 1
ATOM 643 N N . VAL A 1 83 ? 5.311 6.401 -26.385 1.00 95.62 83 VAL A N 1
ATOM 644 C CA . VAL A 1 83 ? 5.754 5.317 -25.487 1.00 95.62 83 VAL A CA 1
ATOM 645 C C . VAL A 1 83 ? 5.895 5.828 -24.057 1.00 95.62 83 VAL A C 1
ATOM 647 O O . VAL A 1 83 ? 5.402 5.188 -23.129 1.00 95.62 83 VAL A O 1
ATOM 650 N N . VAL A 1 84 ? 6.532 6.989 -23.874 1.00 94.81 84 VAL A N 1
ATOM 651 C CA . VAL A 1 84 ? 6.691 7.612 -22.550 1.00 94.81 84 VAL A CA 1
ATOM 652 C C . VAL A 1 84 ? 5.324 7.885 -21.927 1.00 94.81 84 VAL A C 1
ATOM 654 O O . VAL A 1 84 ? 5.064 7.444 -20.811 1.00 94.81 84 VAL A O 1
ATOM 657 N N . LYS A 1 85 ? 4.415 8.513 -22.677 1.00 95.75 85 LYS A N 1
ATOM 658 C CA . LYS A 1 85 ? 3.052 8.808 -22.220 1.00 95.75 85 LYS A CA 1
ATOM 659 C C . LYS A 1 85 ? 2.246 7.546 -21.892 1.00 95.75 85 LYS A C 1
ATOM 661 O O . LYS A 1 85 ? 1.553 7.504 -20.878 1.00 95.75 85 LYS A O 1
ATOM 666 N N . ALA A 1 86 ? 2.332 6.509 -22.726 1.00 95.44 86 ALA A N 1
ATOM 667 C CA . ALA A 1 86 ? 1.657 5.236 -22.476 1.00 95.44 86 ALA A CA 1
ATOM 668 C C . ALA A 1 86 ? 2.191 4.553 -21.209 1.00 95.44 86 ALA A C 1
ATOM 670 O O . ALA A 1 86 ? 1.417 3.998 -20.430 1.00 95.44 86 ALA A O 1
ATOM 671 N N . TYR A 1 87 ? 3.502 4.630 -20.974 1.00 92.88 87 TYR A N 1
ATOM 672 C CA . TYR A 1 87 ? 4.119 4.109 -19.761 1.00 92.88 87 TYR A CA 1
ATOM 673 C C . TYR A 1 87 ? 3.703 4.899 -18.510 1.00 92.88 87 TYR A C 1
ATOM 675 O O . TYR A 1 87 ? 3.459 4.301 -17.462 1.00 92.88 87 TYR A O 1
ATOM 683 N N . GLU A 1 88 ? 3.556 6.223 -18.623 1.00 92.12 88 GLU A N 1
ATOM 684 C CA . GLU A 1 88 ? 3.012 7.057 -17.547 1.00 92.12 88 GLU A CA 1
ATOM 685 C C . GLU A 1 88 ? 1.596 6.662 -17.148 1.00 92.12 88 GLU A C 1
ATOM 687 O O . GLU A 1 88 ? 1.313 6.472 -15.964 1.00 92.12 88 GLU A O 1
ATOM 692 N N . LEU A 1 89 ? 0.727 6.471 -18.138 1.00 93.62 89 LEU A N 1
ATOM 693 C CA . LEU A 1 89 ? -0.633 6.008 -17.905 1.00 93.62 89 LEU A CA 1
ATOM 694 C C . LEU A 1 89 ? -0.655 4.606 -17.283 1.00 93.62 89 LEU A C 1
ATOM 696 O O . LEU A 1 89 ? -1.412 4.366 -16.344 1.00 93.62 89 LEU A O 1
ATOM 700 N N . TYR A 1 90 ? 0.201 3.701 -17.768 1.00 91.81 90 TYR A N 1
ATOM 701 C CA . TYR A 1 90 ? 0.311 2.340 -17.247 1.00 91.81 90 TYR A CA 1
ATOM 702 C C . TYR A 1 90 ? 0.569 2.324 -15.739 1.00 91.81 90 TYR A C 1
ATOM 704 O O . TYR A 1 90 ? -0.151 1.640 -15.014 1.00 91.81 90 TYR A O 1
ATOM 712 N N . TYR A 1 91 ? 1.562 3.069 -15.238 1.00 89.06 91 TYR A N 1
ATOM 713 C CA . TYR A 1 91 ? 1.846 3.012 -13.805 1.00 89.06 91 TYR A CA 1
ATOM 714 C C . TYR A 1 91 ? 0.831 3.783 -12.960 1.00 89.06 91 TYR A C 1
ATOM 716 O O . TYR A 1 91 ? 0.615 3.412 -11.809 1.00 89.06 91 TYR A O 1
ATOM 724 N N . GLN A 1 92 ? 0.197 4.830 -13.500 1.00 90.19 92 GLN A N 1
ATOM 725 C CA . GLN A 1 92 ? -0.913 5.496 -12.813 1.00 90.19 92 GLN A CA 1
ATOM 726 C C . GLN A 1 92 ? -2.041 4.493 -12.571 1.00 90.19 92 GLN A C 1
ATOM 728 O O . GLN A 1 92 ? -2.417 4.277 -11.423 1.00 90.19 92 GLN A O 1
ATOM 733 N N . GLN A 1 93 ? -2.461 3.782 -13.619 1.00 91.62 93 GLN A N 1
ATOM 734 C CA . GLN A 1 93 ? -3.483 2.738 -13.538 1.00 91.62 93 GLN A CA 1
ATOM 735 C C . GLN A 1 93 ? -3.058 1.567 -12.644 1.00 91.62 93 GLN A C 1
ATOM 737 O O . GLN A 1 93 ? -3.854 1.067 -11.851 1.00 91.62 93 GLN A O 1
ATOM 742 N N . ALA A 1 94 ? -1.792 1.144 -12.714 1.00 89.62 94 ALA A N 1
ATOM 743 C CA . ALA A 1 94 ? -1.273 0.082 -11.852 1.00 89.62 94 ALA A CA 1
ATOM 744 C C . ALA A 1 94 ? -1.284 0.472 -10.360 1.00 89.62 94 ALA A C 1
ATOM 746 O O . ALA A 1 94 ? -1.457 -0.398 -9.509 1.00 89.62 94 ALA A O 1
ATOM 747 N N . CYS A 1 95 ? -1.131 1.763 -10.045 1.00 91.38 95 CYS A N 1
ATOM 748 C CA . CYS A 1 95 ? -1.149 2.304 -8.683 1.00 91.38 95 CYS A CA 1
ATOM 749 C C . CYS A 1 95 ? -2.522 2.852 -8.241 1.00 91.38 95 CYS A C 1
ATOM 751 O O . CYS A 1 95 ? -2.640 3.375 -7.132 1.00 91.38 95 CYS A O 1
ATOM 753 N N . GLU A 1 96 ? -3.565 2.774 -9.075 1.00 90.25 96 GLU A N 1
ATOM 754 C CA . GLU A 1 96 ? -4.920 3.246 -8.738 1.00 90.25 96 GLU A CA 1
ATOM 755 C C . GLU A 1 96 ? -5.665 2.307 -7.779 1.00 90.25 96 GLU A C 1
ATOM 757 O O . GLU A 1 96 ? -6.634 2.722 -7.137 1.00 90.25 96 GLU A O 1
ATOM 762 N N . ARG A 1 97 ? -5.230 1.044 -7.674 1.00 91.06 97 ARG A N 1
ATOM 763 C CA . ARG A 1 97 ? -5.848 0.033 -6.810 1.00 91.06 97 ARG A CA 1
ATOM 764 C C . ARG A 1 97 ? -4.909 -0.406 -5.676 1.00 91.06 97 ARG A C 1
ATOM 766 O O . ARG A 1 97 ? -3.705 -0.511 -5.898 1.00 91.06 97 ARG A O 1
ATOM 773 N N . PRO A 1 98 ? -5.452 -0.725 -4.484 1.00 93.06 98 PRO A N 1
ATOM 774 C CA . PRO A 1 98 ? -6.863 -0.573 -4.105 1.00 93.06 98 PRO A CA 1
ATOM 775 C C . PRO A 1 98 ? -7.276 0.905 -4.054 1.00 93.06 98 PRO A C 1
ATOM 777 O O . PRO A 1 98 ? -6.452 1.767 -3.754 1.00 93.06 98 PRO A O 1
ATOM 780 N N . THR A 1 99 ? -8.546 1.210 -4.335 1.00 95.25 99 THR A N 1
ATOM 781 C CA . THR A 1 99 ? -9.091 2.542 -4.028 1.00 95.25 99 THR A CA 1
ATOM 782 C C . THR A 1 99 ? -9.102 2.752 -2.515 1.00 95.25 99 THR A C 1
ATOM 784 O O . THR A 1 99 ? -9.058 1.793 -1.740 1.00 95.25 99 THR A O 1
ATOM 787 N N . GLN A 1 100 ? -9.205 4.005 -2.070 1.00 94.69 100 GLN A N 1
ATOM 788 C CA . GLN A 1 100 ? -9.261 4.294 -0.639 1.00 94.69 100 GLN A CA 1
ATOM 789 C C . GLN A 1 100 ? -10.443 3.586 0.039 1.00 94.69 100 GLN A C 1
ATOM 791 O O . GLN A 1 100 ? -10.268 3.011 1.108 1.00 94.69 100 GLN A O 1
ATOM 796 N N . SER A 1 101 ? -11.620 3.566 -0.598 1.00 96.75 101 SER A N 1
ATOM 797 C CA . SER A 1 101 ? -12.786 2.847 -0.066 1.00 96.75 101 SER A CA 1
ATOM 798 C C . SER A 1 101 ? -12.508 1.355 0.060 1.00 96.75 101 SER A C 1
ATOM 800 O O . SER A 1 101 ? -12.712 0.796 1.127 1.00 96.75 101 SER A O 1
ATOM 802 N N . GLU A 1 102 ? -11.972 0.714 -0.983 1.00 97.00 102 GLU A N 1
ATOM 803 C CA . GLU A 1 102 ? -11.667 -0.722 -0.938 1.00 97.00 102 GLU A CA 1
ATOM 804 C C . GLU A 1 102 ? -10.676 -1.072 0.165 1.00 97.00 102 GLU A C 1
ATOM 806 O O . GLU A 1 102 ? -10.852 -2.078 0.850 1.00 97.00 102 GLU A O 1
ATOM 811 N N . PHE A 1 103 ? -9.658 -0.231 0.349 1.00 96.50 103 PHE A N 1
ATOM 812 C CA . PHE A 1 103 ? -8.685 -0.391 1.417 1.00 96.50 103 PHE A CA 1
ATOM 813 C C . PHE A 1 103 ? -9.340 -0.268 2.799 1.00 96.50 103 PHE A C 1
ATOM 815 O O . PHE A 1 103 ? -9.193 -1.162 3.630 1.00 96.50 103 PHE A O 1
ATOM 822 N N . LEU A 1 104 ? -10.098 0.804 3.044 1.00 97.38 104 LEU A N 1
ATOM 823 C CA . LEU A 1 104 ? -10.752 1.033 4.336 1.00 97.38 104 LEU A CA 1
ATOM 824 C C . LEU A 1 104 ? -11.816 -0.026 4.640 1.00 97.38 104 LEU A C 1
ATOM 826 O O . LEU A 1 104 ? -11.898 -0.499 5.771 1.00 97.38 104 LEU A O 1
ATOM 830 N N . ASP A 1 105 ? -12.582 -0.447 3.636 1.00 97.75 105 ASP A N 1
ATOM 831 C CA . ASP A 1 105 ? -13.585 -1.497 3.778 1.00 97.75 105 ASP A CA 1
ATOM 832 C C . ASP A 1 105 ? -12.940 -2.861 4.047 1.00 97.75 105 ASP A C 1
ATOM 834 O O . ASP A 1 105 ? -13.465 -3.643 4.838 1.00 97.75 105 ASP A O 1
ATOM 838 N N . ALA A 1 106 ? -11.793 -3.164 3.428 1.00 98.06 106 ALA A N 1
ATOM 839 C CA . ALA A 1 106 ? -11.041 -4.381 3.728 1.00 98.06 106 ALA A CA 1
ATOM 840 C C . ALA A 1 106 ? -10.534 -4.388 5.177 1.00 98.06 106 ALA A C 1
ATOM 842 O O . ALA A 1 106 ? -10.681 -5.398 5.863 1.00 98.06 106 ALA A O 1
ATOM 843 N N . MET A 1 107 ? -10.016 -3.256 5.663 1.00 97.81 107 MET A N 1
ATOM 844 C CA . MET A 1 107 ? -9.603 -3.110 7.061 1.00 97.81 107 MET A CA 1
ATOM 845 C C . MET A 1 107 ? -10.787 -3.256 8.020 1.00 97.81 107 MET A C 1
ATOM 847 O O . MET A 1 107 ? -10.682 -3.958 9.022 1.00 97.81 107 MET A O 1
ATOM 851 N N . ALA A 1 108 ? -11.926 -2.630 7.711 1.00 98.38 108 ALA A N 1
ATOM 852 C CA . ALA A 1 108 ? -13.113 -2.704 8.557 1.00 98.38 108 ALA A CA 1
ATOM 853 C C . ALA A 1 108 ? -13.640 -4.141 8.646 1.00 98.38 108 ALA A C 1
ATOM 855 O O . ALA A 1 108 ? -13.889 -4.619 9.747 1.00 98.38 108 ALA A O 1
ATOM 856 N N . ARG A 1 109 ? -13.717 -4.859 7.517 1.00 98.38 109 ARG A N 1
ATOM 857 C CA . ARG A 1 109 ? -14.104 -6.279 7.501 1.00 98.38 109 ARG A CA 1
ATOM 858 C C . ARG A 1 109 ? -13.156 -7.155 8.314 1.00 98.38 109 ARG A C 1
ATOM 860 O O . ARG A 1 109 ? -13.619 -8.059 8.997 1.00 98.38 109 ARG A O 1
ATOM 867 N N . ALA A 1 110 ? -11.849 -6.893 8.256 1.00 98.44 110 ALA A N 1
ATOM 868 C CA . ALA A 1 110 ? -10.876 -7.638 9.051 1.00 98.44 110 ALA A CA 1
ATOM 869 C C . ALA A 1 110 ? -11.111 -7.441 10.558 1.00 98.44 110 ALA A C 1
ATOM 871 O O . ALA A 1 110 ? -11.111 -8.409 11.307 1.00 98.44 110 ALA A O 1
ATOM 872 N N . TYR A 1 111 ? -11.378 -6.211 11.005 1.00 98.50 111 TYR A N 1
ATOM 873 C CA . TYR A 1 111 ? -11.705 -5.959 12.411 1.00 98.50 111 TYR A CA 1
ATOM 874 C C . TYR A 1 111 ? -13.067 -6.513 12.825 1.00 98.50 111 TYR A C 1
ATOM 876 O O . TYR A 1 111 ? -13.189 -7.045 13.920 1.00 98.50 111 TYR A O 1
ATOM 884 N N . GLU A 1 112 ? -14.079 -6.402 11.967 1.00 98.25 112 GLU A N 1
ATOM 885 C CA . GLU A 1 112 ? -15.412 -6.961 12.214 1.00 98.25 112 GLU A CA 1
ATOM 886 C C . GLU A 1 112 ? -15.381 -8.487 12.370 1.00 98.25 112 GLU A C 1
ATOM 888 O O . GLU A 1 112 ? -16.117 -9.027 13.190 1.00 98.25 112 GLU A O 1
ATOM 893 N N . ALA A 1 113 ? -14.529 -9.174 11.604 1.00 98.31 113 ALA A N 1
ATOM 894 C CA . ALA A 1 113 ? -14.390 -10.626 11.669 1.00 98.31 113 ALA A CA 1
ATOM 895 C C . ALA A 1 113 ? -13.701 -11.113 12.955 1.00 98.31 113 ALA A C 1
ATOM 897 O O . ALA A 1 113 ? -13.989 -12.215 13.415 1.00 98.31 113 ALA A O 1
ATOM 898 N N . GLU A 1 114 ? -12.804 -10.305 13.525 1.00 98.56 114 GLU A N 1
ATOM 899 C CA . GLU A 1 114 ? -11.928 -10.719 14.629 1.00 98.56 114 GLU A CA 1
ATOM 900 C C . GLU A 1 114 ? -12.340 -10.151 15.993 1.00 98.56 114 GLU A C 1
ATOM 902 O O . GLU A 1 114 ? -11.946 -10.692 17.023 1.00 98.56 114 GLU A O 1
ATOM 907 N N . LEU A 1 115 ? -13.108 -9.058 16.027 1.00 98.12 115 LEU A N 1
ATOM 908 C CA . LEU A 1 115 ? -13.463 -8.361 17.263 1.00 98.12 115 LEU A CA 1
ATOM 909 C C . LEU A 1 115 ? -14.972 -8.341 17.487 1.00 98.12 115 LEU A C 1
ATOM 911 O O . LEU A 1 115 ? -15.765 -8.013 16.604 1.00 98.12 115 LEU A O 1
ATOM 915 N N . SER A 1 116 ? -15.375 -8.592 18.729 1.00 97.94 116 SER A N 1
ATOM 916 C CA . SER A 1 116 ? -16.749 -8.363 19.160 1.00 97.94 116 SER A CA 1
ATOM 917 C C . SER A 1 116 ? -17.094 -6.868 19.173 1.00 97.94 116 SER A C 1
ATOM 919 O O . SER A 1 116 ? -16.235 -5.988 19.299 1.00 97.94 116 SER A O 1
ATOM 921 N N . SER A 1 117 ? 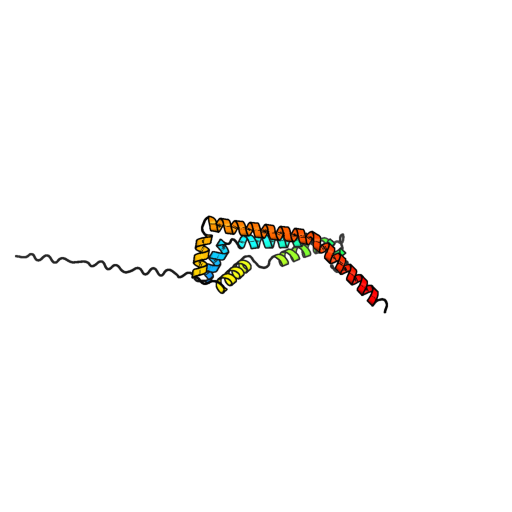-18.391 -6.546 19.137 1.00 97.50 117 SER A N 1
ATOM 922 C CA . SER A 1 117 ? -18.853 -5.158 19.269 1.00 97.50 117 SER A CA 1
ATOM 923 C C . SER A 1 117 ? -18.404 -4.521 20.592 1.00 97.50 117 SER A C 1
ATOM 925 O O . SER A 1 117 ? -18.200 -3.309 20.656 1.00 97.50 117 SER A O 1
ATOM 927 N N . GLN A 1 118 ? -18.264 -5.315 21.662 1.00 97.56 118 GLN A N 1
ATOM 928 C CA . GLN A 1 118 ? -17.772 -4.819 22.946 1.00 97.56 118 GLN A CA 1
ATOM 929 C C . GLN A 1 118 ? -16.296 -4.423 22.853 1.00 97.56 118 GLN A C 1
ATOM 931 O O . GLN A 1 118 ? -15.963 -3.295 23.210 1.00 97.56 118 GLN A O 1
ATOM 936 N N . GLU A 1 119 ? -15.438 -5.291 22.318 1.00 98.50 119 GLU A N 1
ATOM 937 C CA . GLU A 1 119 ? -14.007 -5.001 22.155 1.00 98.50 119 GLU A CA 1
ATOM 938 C C . GLU A 1 119 ? -13.777 -3.791 21.248 1.00 98.50 119 GLU A C 1
ATOM 940 O O . GLU A 1 119 ? -12.976 -2.916 21.580 1.00 98.50 119 GLU A O 1
ATOM 945 N N . LEU A 1 120 ? -14.538 -3.667 20.154 1.00 98.56 120 LEU A N 1
ATOM 946 C CA . LEU A 1 120 ? -14.482 -2.486 19.291 1.00 98.56 120 LEU A CA 1
ATOM 947 C C . LEU A 1 120 ? -14.863 -1.206 20.042 1.00 98.56 120 LEU A C 1
ATOM 949 O O . LEU A 1 120 ? -14.163 -0.201 19.926 1.00 98.56 120 LEU A O 1
ATOM 953 N N . ARG A 1 121 ? -15.928 -1.223 20.854 1.00 98.44 121 ARG A N 1
ATOM 954 C CA . ARG A 1 121 ? -16.307 -0.063 21.682 1.00 98.44 121 ARG A CA 1
ATOM 955 C C . ARG A 1 121 ? -15.223 0.299 22.693 1.00 98.44 121 ARG A C 1
ATOM 957 O O . ARG A 1 121 ? -14.936 1.481 22.888 1.00 98.44 121 ARG A O 1
ATOM 964 N N . GLU A 1 122 ? -14.614 -0.693 23.333 1.00 98.50 122 GLU A N 1
ATOM 965 C CA . GLU A 1 122 ? -13.533 -0.479 24.296 1.00 98.50 122 GLU A CA 1
ATOM 966 C C . GLU A 1 122 ? -12.281 0.096 23.624 1.00 98.50 122 GLU A C 1
ATOM 968 O O . GLU A 1 122 ? -11.709 1.068 24.131 1.00 98.50 122 GLU A O 1
ATOM 973 N N . ALA A 1 123 ? -11.917 -0.428 22.452 1.00 98.31 123 ALA A N 1
ATOM 974 C CA . ALA A 1 123 ? -10.826 0.079 21.633 1.00 98.31 123 ALA A CA 1
ATOM 975 C C . ALA A 1 123 ? -11.094 1.520 21.186 1.00 98.31 123 ALA A C 1
ATOM 977 O O . ALA A 1 123 ? -10.262 2.395 21.422 1.00 98.31 123 ALA A O 1
ATOM 978 N N . ILE A 1 124 ? -12.271 1.807 20.622 1.00 98.50 124 ILE A N 1
ATOM 979 C CA . ILE A 1 124 ? -12.676 3.162 20.220 1.00 98.50 124 ILE A CA 1
ATOM 980 C C . ILE A 1 124 ? -12.579 4.122 21.405 1.00 98.50 124 ILE A C 1
ATOM 982 O O . ILE A 1 124 ? -11.993 5.198 21.274 1.00 98.50 124 ILE A O 1
ATOM 986 N N . ARG A 1 125 ? -13.091 3.735 22.579 1.00 98.38 125 ARG A N 1
ATOM 987 C CA . ARG A 1 125 ? -13.027 4.560 23.792 1.00 98.38 125 ARG A CA 1
ATOM 988 C C . ARG A 1 125 ? -11.586 4.865 24.188 1.00 98.38 125 ARG A C 1
ATOM 990 O O . ARG A 1 125 ? -11.266 6.023 24.444 1.00 98.38 125 ARG A O 1
ATOM 997 N N . PHE A 1 126 ? -10.716 3.857 24.221 1.00 98.56 126 PHE A N 1
ATOM 998 C CA . PHE A 1 126 ? -9.305 4.046 24.559 1.00 98.56 126 PHE A CA 1
ATOM 999 C C . PHE A 1 126 ? -8.585 4.930 23.536 1.00 98.56 126 PHE A C 1
ATOM 1001 O O . PHE A 1 126 ? -7.951 5.923 23.902 1.00 98.56 126 PHE A O 1
ATOM 1008 N N . TYR A 1 127 ? -8.720 4.613 22.250 1.00 98.31 127 TYR A N 1
ATOM 1009 C CA . TYR A 1 127 ? -8.046 5.329 21.172 1.00 98.31 127 TYR A CA 1
ATOM 1010 C C . TYR A 1 127 ? -8.583 6.750 20.963 1.00 98.31 127 TYR A C 1
ATOM 1012 O O . TYR A 1 127 ? -7.873 7.589 20.418 1.00 98.31 127 TYR A O 1
ATOM 1020 N N . SER A 1 128 ? -9.778 7.066 21.467 1.00 97.88 128 SER A N 1
ATOM 1021 C CA . SER A 1 128 ? -10.319 8.433 21.502 1.00 97.88 128 SER A CA 1
ATOM 1022 C C . SER A 1 128 ? -9.712 9.310 22.608 1.00 97.88 128 SER A C 1
ATOM 1024 O O . SER A 1 128 ? -9.901 10.524 22.601 1.00 97.88 128 SER A O 1
ATOM 1026 N N . THR A 1 129 ? -8.969 8.739 23.562 1.00 98.44 129 THR A N 1
ATOM 1027 C CA . THR A 1 129 ? -8.262 9.522 24.592 1.00 98.44 129 THR A CA 1
ATOM 1028 C C . THR A 1 129 ? -7.018 10.220 24.029 1.00 98.44 129 THR A C 1
ATOM 1030 O O . THR A 1 129 ? -6.467 9.813 23.006 1.00 98.44 129 THR A O 1
ATOM 1033 N N . ALA A 1 130 ? -6.496 11.228 24.740 1.00 98.31 130 ALA A N 1
ATOM 1034 C CA . ALA A 1 130 ? -5.249 11.900 24.357 1.00 98.31 130 ALA A CA 1
ATOM 1035 C C . ALA A 1 130 ? -4.055 10.929 24.244 1.00 98.31 130 ALA A C 1
ATOM 1037 O O . ALA A 1 130 ? -3.254 11.026 23.312 1.00 98.31 130 ALA A O 1
ATOM 1038 N N . SER A 1 131 ? -3.949 9.964 25.163 1.00 98.31 131 SER A N 1
ATOM 1039 C CA . SER A 1 131 ? -2.911 8.926 25.120 1.00 98.31 131 SER A CA 1
ATOM 1040 C C . SER A 1 131 ? -3.114 7.966 23.948 1.00 98.31 131 SER A C 1
ATOM 1042 O O . SER A 1 131 ? -2.151 7.634 23.261 1.00 98.31 131 SER A O 1
ATOM 1044 N N . GLY A 1 132 ? -4.361 7.579 23.667 1.00 98.12 132 GLY A N 1
ATOM 1045 C CA . GLY A 1 132 ? -4.713 6.751 22.515 1.00 98.12 132 GLY A CA 1
ATOM 1046 C C . GLY A 1 132 ? -4.359 7.408 21.177 1.00 98.12 132 GLY A C 1
ATOM 1047 O O . GLY A 1 132 ? -3.706 6.799 20.332 1.00 98.12 132 GLY A O 1
ATOM 1048 N N . GLN A 1 133 ? -4.681 8.692 21.014 1.00 97.75 133 GLN A N 1
ATOM 1049 C CA . GLN A 1 133 ? -4.326 9.474 19.824 1.00 97.75 133 GLN A CA 1
ATOM 1050 C C . GLN A 1 133 ? -2.810 9.655 19.656 1.00 97.75 133 GLN A C 1
ATOM 1052 O O . GLN A 1 133 ? -2.280 9.596 18.538 1.00 97.75 133 GLN A O 1
ATOM 1057 N N . ARG A 1 134 ? -2.079 9.830 20.767 1.00 97.88 134 ARG A N 1
ATOM 1058 C CA . ARG A 1 134 ? -0.608 9.813 20.754 1.00 97.88 134 ARG A CA 1
ATOM 1059 C C . ARG A 1 134 ? -0.068 8.464 20.294 1.00 97.88 134 ARG A C 1
ATOM 1061 O O . ARG A 1 134 ? 0.862 8.444 19.492 1.00 97.88 134 ARG A O 1
ATOM 1068 N N . LEU A 1 135 ? -0.663 7.363 20.749 1.00 97.44 135 LEU A N 1
ATOM 1069 C CA . LEU A 1 135 ? -0.258 6.020 20.351 1.00 97.44 135 LEU A CA 1
ATOM 1070 C C . LEU A 1 135 ? -0.507 5.771 18.855 1.00 97.44 135 LEU A C 1
ATOM 1072 O O . LEU A 1 135 ? 0.405 5.315 18.171 1.00 97.44 135 LEU A O 1
ATOM 1076 N N . ILE A 1 136 ? -1.667 6.167 18.314 1.00 95.88 136 ILE A N 1
ATOM 1077 C CA . ILE A 1 136 ? -1.950 6.116 16.862 1.00 95.88 136 ILE A CA 1
ATOM 1078 C C . ILE A 1 136 ? -0.868 6.861 16.071 1.00 95.88 136 ILE A C 1
ATOM 1080 O O . ILE A 1 136 ? -0.303 6.339 15.108 1.00 95.88 136 ILE A O 1
ATOM 1084 N N . SER A 1 137 ? -0.534 8.075 16.511 1.00 94.88 137 SER A N 1
ATOM 1085 C CA . SER A 1 137 ? 0.487 8.899 15.859 1.00 94.88 137 SER A CA 1
ATOM 1086 C C . SER A 1 137 ? 1.874 8.249 15.928 1.00 94.88 137 SER A C 1
ATOM 1088 O O . SER A 1 137 ? 2.596 8.227 14.930 1.00 94.88 137 SER A O 1
ATOM 1090 N N . ALA A 1 138 ? 2.235 7.669 17.076 1.00 96.31 138 ALA A N 1
ATOM 1091 C CA . ALA A 1 138 ? 3.495 6.958 17.262 1.00 96.31 138 ALA A CA 1
ATOM 1092 C C . ALA A 1 138 ? 3.590 5.707 16.374 1.00 96.31 138 ALA A C 1
ATOM 1094 O O . ALA A 1 138 ? 4.612 5.516 15.719 1.00 96.31 138 ALA A O 1
ATOM 1095 N N . HIS A 1 139 ? 2.523 4.904 16.270 1.00 92.25 139 HIS A N 1
ATOM 1096 C CA . HIS A 1 139 ? 2.479 3.745 15.370 1.00 92.25 139 HIS A CA 1
ATOM 1097 C C . HIS A 1 139 ? 2.654 4.142 13.906 1.00 92.25 139 HIS A C 1
ATOM 1099 O O . HIS A 1 139 ? 3.391 3.478 13.173 1.00 92.25 139 HIS A O 1
ATOM 1105 N N . LYS A 1 140 ? 2.027 5.244 13.477 1.00 89.31 140 LYS A N 1
ATOM 1106 C CA . LYS A 1 140 ? 2.198 5.763 12.117 1.00 89.31 140 LYS A CA 1
ATOM 1107 C C . LYS A 1 140 ? 3.653 6.152 11.843 1.00 89.31 140 LYS A C 1
ATOM 1109 O O . LYS A 1 140 ? 4.207 5.765 10.815 1.00 89.31 140 LYS A O 1
ATOM 1114 N N . ILE A 1 141 ? 4.281 6.890 12.760 1.00 90.88 141 ILE A N 1
ATOM 1115 C CA . ILE A 1 141 ? 5.688 7.300 12.634 1.00 90.88 141 ILE A CA 1
ATOM 1116 C C . ILE A 1 141 ? 6.606 6.074 12.620 1.00 90.88 141 ILE A C 1
ATOM 1118 O O . ILE A 1 141 ? 7.464 5.967 11.748 1.00 90.88 141 ILE A O 1
ATOM 1122 N N . ALA A 1 142 ? 6.397 5.124 13.534 1.00 92.44 142 ALA A N 1
ATOM 1123 C CA . ALA A 1 142 ? 7.177 3.893 13.598 1.00 92.44 142 ALA A CA 1
ATOM 1124 C C . ALA A 1 142 ? 7.079 3.088 12.292 1.00 92.44 142 ALA A C 1
ATOM 1126 O O . ALA A 1 142 ? 8.102 2.690 11.739 1.00 92.44 142 ALA A O 1
ATOM 1127 N N . SER A 1 143 ? 5.865 2.923 11.756 1.00 87.38 143 SER A N 1
ATOM 1128 C CA . SER A 1 143 ? 5.632 2.209 10.494 1.00 87.38 143 SER A CA 1
ATOM 1129 C C . SER A 1 143 ? 6.327 2.899 9.321 1.00 87.38 143 SER A C 1
ATOM 1131 O O . SER A 1 143 ? 7.023 2.251 8.543 1.00 87.38 143 SER A O 1
ATOM 1133 N N . ARG A 1 144 ? 6.211 4.229 9.216 1.00 85.38 144 ARG A N 1
ATOM 1134 C CA . ARG A 1 144 ? 6.906 5.012 8.183 1.00 85.38 144 ARG A CA 1
ATOM 1135 C C . ARG A 1 144 ? 8.423 4.838 8.263 1.00 85.38 144 ARG A C 1
ATOM 1137 O O . ARG A 1 144 ? 9.052 4.576 7.241 1.00 85.38 144 ARG A O 1
ATOM 1144 N N . ASN A 1 145 ? 8.997 4.959 9.458 1.00 89.81 145 ASN A N 1
ATOM 1145 C CA . ASN A 1 145 ? 10.437 4.814 9.668 1.00 89.81 145 ASN A CA 1
ATOM 1146 C C . ASN A 1 145 ? 10.915 3.400 9.310 1.00 89.81 145 ASN A C 1
ATOM 1148 O O . ASN A 1 145 ? 11.967 3.246 8.694 1.00 89.81 145 ASN A O 1
ATOM 1152 N N . PHE A 1 146 ? 10.123 2.374 9.641 1.00 89.00 146 PHE A N 1
ATOM 1153 C CA . PHE A 1 146 ? 10.418 0.993 9.270 1.00 89.00 146 PHE A CA 1
ATOM 1154 C C . PHE A 1 146 ? 10.482 0.808 7.748 1.00 89.00 146 PHE A C 1
ATOM 1156 O O . PHE A 1 146 ? 11.473 0.285 7.243 1.00 89.00 146 PHE A O 1
ATOM 1163 N N . TYR A 1 147 ? 9.481 1.284 7.000 1.00 83.06 147 TYR A N 1
ATOM 1164 C CA . TYR A 1 147 ? 9.483 1.160 5.537 1.00 83.06 147 TYR A CA 1
ATOM 1165 C C . TYR A 1 147 ? 10.600 1.971 4.869 1.00 83.06 147 TYR A C 1
ATOM 1167 O O . TYR A 1 147 ? 11.190 1.507 3.893 1.00 83.06 147 TYR A O 1
ATOM 1175 N N . GLN A 1 148 ? 10.943 3.146 5.404 1.00 84.12 148 GLN A N 1
ATOM 1176 C CA . GLN A 1 148 ? 12.094 3.922 4.931 1.00 84.12 148 GLN A CA 1
ATOM 1177 C C . GLN A 1 148 ? 13.411 3.163 5.127 1.00 84.12 148 GLN A C 1
ATOM 1179 O O . GLN A 1 148 ? 14.231 3.097 4.208 1.00 84.12 148 GLN A O 1
ATOM 1184 N N . GLU A 1 149 ? 13.603 2.556 6.297 1.00 90.31 149 GLU A N 1
ATOM 1185 C CA . GLU A 1 149 ? 14.801 1.772 6.582 1.00 90.31 149 GLU A CA 1
ATOM 1186 C C . GLU A 1 149 ? 14.866 0.503 5.725 1.00 90.31 149 GLU A C 1
ATOM 1188 O O . GLU A 1 149 ? 15.913 0.203 5.149 1.00 90.31 149 GLU A O 1
ATOM 1193 N N . LEU A 1 150 ? 13.742 -0.197 5.547 1.00 85.75 150 LEU A N 1
ATOM 1194 C CA . LEU A 1 150 ? 13.655 -1.344 4.645 1.00 85.75 150 LEU A CA 1
ATOM 1195 C C . LEU A 1 150 ? 14.001 -0.949 3.201 1.00 85.75 150 LEU A C 1
ATOM 1197 O O . LEU A 1 150 ? 14.770 -1.646 2.542 1.00 85.75 150 LEU A O 1
ATOM 1201 N N . GLY A 1 151 ? 13.505 0.197 2.726 1.00 81.69 151 GLY A N 1
ATOM 1202 C CA . GLY A 1 151 ? 13.873 0.757 1.425 1.00 81.69 151 GLY A CA 1
ATOM 1203 C C . GLY A 1 151 ? 15.378 1.015 1.300 1.00 81.69 151 GLY A C 1
ATOM 1204 O O . GLY A 1 151 ? 15.993 0.623 0.306 1.00 81.69 151 GLY A O 1
ATOM 1205 N N . ARG A 1 152 ? 16.004 1.597 2.333 1.00 87.12 152 ARG A N 1
ATOM 1206 C CA . ARG A 1 152 ? 17.457 1.841 2.387 1.00 87.12 152 ARG A CA 1
ATOM 1207 C C . ARG A 1 152 ? 18.266 0.542 2.356 1.00 87.12 152 ARG A C 1
ATOM 1209 O O . ARG A 1 152 ? 19.288 0.476 1.672 1.00 87.12 152 ARG A O 1
ATOM 1216 N N . LEU A 1 153 ? 17.835 -0.478 3.096 1.00 90.38 153 LEU A N 1
ATOM 1217 C CA . LEU A 1 153 ? 18.476 -1.795 3.116 1.00 90.38 153 LEU A CA 1
ATOM 1218 C C . LEU A 1 153 ? 18.341 -2.494 1.755 1.00 90.38 153 LEU A C 1
ATOM 1220 O O . LEU A 1 153 ? 19.336 -2.975 1.210 1.00 90.38 153 LEU A O 1
ATOM 1224 N N . ASN A 1 154 ? 17.151 -2.463 1.156 1.00 86.56 154 ASN A N 1
ATOM 1225 C CA . ASN A 1 154 ? 16.892 -3.050 -0.159 1.00 86.56 154 ASN A CA 1
ATOM 1226 C C . ASN A 1 154 ? 17.693 -2.368 -1.273 1.00 86.56 154 ASN A C 1
ATOM 1228 O O . ASN A 1 154 ? 18.253 -3.059 -2.122 1.00 86.56 154 ASN A O 1
ATOM 1232 N N . ALA A 1 155 ? 17.835 -1.039 -1.240 1.00 83.19 155 ALA A N 1
ATOM 1233 C CA . ALA A 1 155 ? 18.657 -0.302 -2.202 1.00 83.19 155 ALA A CA 1
ATOM 1234 C C . ALA A 1 155 ? 20.131 -0.756 -2.208 1.00 83.19 155 ALA A C 1
ATOM 1236 O O . ALA A 1 155 ? 20.804 -0.652 -3.231 1.00 83.19 155 ALA A O 1
ATOM 1237 N N . LYS A 1 156 ? 20.632 -1.289 -1.084 1.00 88.50 156 LYS A N 1
ATOM 1238 C CA . LYS A 1 156 ? 21.974 -1.886 -0.992 1.00 88.50 156 LYS A CA 1
ATOM 1239 C C . LYS A 1 156 ? 21.997 -3.350 -1.426 1.00 88.50 156 LYS A C 1
ATOM 1241 O O . LYS A 1 156 ? 22.952 -3.774 -2.070 1.00 88.50 156 LYS A O 1
ATOM 1246 N N . GLN A 1 157 ? 20.973 -4.119 -1.059 1.00 90.75 157 GLN A N 1
ATOM 1247 C CA . GLN A 1 157 ? 20.961 -5.570 -1.238 1.00 90.75 157 GLN A CA 1
ATOM 1248 C C . GLN A 1 157 ? 20.567 -6.010 -2.655 1.00 90.75 157 GLN A C 1
ATOM 1250 O O . GLN A 1 157 ? 21.147 -6.967 -3.170 1.00 90.75 157 GLN A O 1
ATOM 1255 N N . ILE A 1 158 ? 19.614 -5.326 -3.298 1.00 87.38 158 ILE A N 1
ATOM 1256 C CA . ILE A 1 158 ? 19.091 -5.710 -4.620 1.00 87.38 158 ILE A CA 1
ATOM 1257 C C . ILE A 1 158 ? 20.200 -5.766 -5.686 1.00 87.38 158 ILE A C 1
ATOM 1259 O O . ILE A 1 158 ? 20.316 -6.804 -6.334 1.00 87.38 158 ILE A O 1
ATOM 1263 N N . PRO A 1 159 ? 21.094 -4.763 -5.831 1.00 84.19 159 PRO A N 1
ATOM 1264 C CA . PRO A 1 159 ? 22.159 -4.831 -6.837 1.00 84.19 159 PRO A CA 1
ATOM 1265 C C . PRO A 1 159 ? 23.107 -6.025 -6.650 1.00 84.19 159 PRO A C 1
ATOM 1267 O O . PRO A 1 159 ? 23.577 -6.613 -7.624 1.00 84.19 159 PRO A O 1
ATOM 1270 N N . ILE A 1 160 ? 23.382 -6.405 -5.396 1.00 93.50 160 ILE A N 1
ATOM 1271 C CA . ILE A 1 160 ? 24.229 -7.559 -5.067 1.00 93.50 160 ILE A CA 1
ATOM 1272 C C . ILE A 1 160 ? 23.516 -8.858 -5.457 1.00 93.50 160 ILE A C 1
ATOM 1274 O O . ILE A 1 160 ? 24.125 -9.742 -6.068 1.00 93.50 160 ILE A O 1
ATOM 1278 N N . ALA A 1 161 ? 22.229 -8.975 -5.120 1.00 93.06 161 ALA A N 1
ATOM 1279 C CA . ALA A 1 161 ? 21.409 -10.128 -5.475 1.00 93.06 161 ALA A CA 1
ATOM 1280 C C . ALA A 1 161 ? 21.298 -10.294 -7.001 1.00 93.06 161 ALA A C 1
ATOM 1282 O O . ALA A 1 161 ? 21.571 -11.383 -7.512 1.00 93.06 161 ALA A O 1
ATOM 1283 N N . ASP A 1 162 ? 21.017 -9.211 -7.728 1.00 85.50 162 ASP A N 1
ATOM 1284 C CA . ASP A 1 162 ? 20.928 -9.197 -9.191 1.00 85.50 162 ASP A CA 1
ATOM 1285 C C . ASP A 1 162 ? 22.250 -9.606 -9.849 1.00 85.50 162 ASP A C 1
ATOM 1287 O O . ASP A 1 162 ? 22.270 -10.421 -10.775 1.00 85.50 162 ASP A O 1
ATOM 1291 N N . ALA A 1 163 ? 23.383 -9.091 -9.359 1.00 88.62 163 ALA A N 1
ATOM 1292 C CA . ALA A 1 163 ? 24.698 -9.462 -9.877 1.00 88.62 163 ALA A CA 1
ATOM 1293 C C . ALA A 1 163 ? 24.991 -10.961 -9.692 1.00 88.62 163 ALA A C 1
ATOM 1295 O O . ALA A 1 163 ? 25.534 -11.606 -10.592 1.00 88.62 163 ALA A O 1
ATOM 1296 N N . ASN A 1 164 ? 24.618 -11.532 -8.543 1.00 92.94 164 ASN A N 1
ATOM 1297 C CA . ASN A 1 164 ? 24.785 -12.961 -8.275 1.00 92.94 164 ASN A CA 1
ATOM 1298 C C . ASN A 1 164 ? 23.868 -13.821 -9.155 1.00 92.94 164 ASN A C 1
ATOM 1300 O O . ASN A 1 164 ? 24.321 -14.827 -9.706 1.00 92.94 164 ASN A O 1
ATOM 1304 N N . PHE A 1 165 ? 22.612 -13.412 -9.328 1.00 92.81 165 PHE A N 1
ATOM 1305 C CA . PHE A 1 165 ? 21.659 -14.094 -10.199 1.00 92.81 165 PHE A CA 1
ATOM 1306 C C . PHE A 1 165 ? 22.132 -14.107 -11.660 1.00 92.81 165 PHE A C 1
ATOM 1308 O O . PHE A 1 165 ? 22.242 -15.172 -12.268 1.00 92.81 165 PHE A O 1
ATOM 1315 N N . ASN A 1 166 ? 22.525 -12.949 -12.197 1.00 87.06 166 ASN A N 1
ATOM 1316 C CA . ASN A 1 166 ? 23.022 -12.833 -13.570 1.00 87.06 166 ASN A CA 1
ATOM 1317 C C . ASN A 1 166 ? 24.319 -13.621 -13.794 1.00 87.06 166 ASN A C 1
ATOM 1319 O O . ASN A 1 166 ? 24.482 -14.264 -14.833 1.00 87.06 166 ASN A O 1
ATOM 1323 N N . ARG A 1 167 ? 25.230 -13.642 -12.808 1.00 94.00 167 ARG A N 1
ATOM 1324 C CA . ARG A 1 167 ? 26.427 -14.497 -12.859 1.00 94.00 167 ARG A CA 1
ATOM 1325 C C . ARG A 1 167 ? 26.037 -15.964 -13.031 1.00 94.00 167 ARG A C 1
ATOM 1327 O O . ARG A 1 167 ? 26.579 -16.637 -13.904 1.00 94.00 167 ARG A O 1
ATOM 1334 N N . ARG A 1 168 ? 25.056 -16.433 -12.254 1.00 95.50 168 ARG A N 1
ATOM 1335 C CA . ARG A 1 168 ? 24.582 -17.816 -12.329 1.00 95.50 168 ARG A CA 1
ATOM 1336 C C . ARG A 1 168 ? 23.928 -18.144 -13.671 1.00 95.50 168 ARG A C 1
ATOM 1338 O O . ARG A 1 168 ? 24.193 -19.214 -14.215 1.00 95.50 168 ARG A O 1
ATOM 1345 N N . LEU A 1 169 ? 23.109 -17.249 -14.223 1.00 92.81 169 LEU A N 1
ATOM 1346 C CA . LEU A 1 169 ? 22.518 -17.457 -15.549 1.00 92.81 169 LEU A CA 1
ATOM 1347 C C . LEU A 1 169 ? 23.590 -17.589 -16.635 1.00 92.81 169 LEU A C 1
ATOM 1349 O O . LEU A 1 169 ? 23.514 -18.500 -17.455 1.00 92.81 169 LEU A O 1
ATOM 1353 N N . ASN A 1 170 ? 24.622 -16.744 -16.599 1.00 91.38 170 ASN A N 1
ATOM 1354 C CA . ASN A 1 170 ? 25.721 -16.803 -17.563 1.00 91.38 170 ASN A CA 1
ATOM 1355 C C . ASN A 1 170 ? 26.498 -18.128 -17.488 1.00 91.38 170 ASN A C 1
ATOM 1357 O O . ASN A 1 170 ? 26.858 -18.690 -18.521 1.00 91.38 170 ASN A O 1
ATOM 1361 N N . GLU A 1 171 ? 26.745 -18.654 -16.285 1.00 95.44 171 GLU A N 1
ATOM 1362 C CA . GLU A 1 171 ? 27.360 -19.978 -16.108 1.00 95.44 171 GLU A CA 1
ATOM 1363 C C . GLU A 1 171 ? 26.503 -21.100 -16.707 1.00 95.44 171 GLU A C 1
ATOM 1365 O O . GLU A 1 171 ? 27.032 -22.013 -17.340 1.00 95.44 171 GLU A O 1
ATOM 1370 N N . LEU A 1 172 ? 25.184 -21.046 -16.500 1.00 94.38 172 LEU A N 1
ATOM 1371 C CA . LEU A 1 172 ? 24.251 -22.039 -17.032 1.00 94.38 172 LEU A CA 1
ATOM 1372 C C . LEU A 1 172 ? 24.158 -21.969 -18.560 1.00 94.38 172 LEU A C 1
ATOM 1374 O O . LEU A 1 172 ? 24.174 -23.013 -19.208 1.00 94.38 172 LEU A O 1
ATOM 1378 N N . ALA A 1 173 ? 24.119 -20.764 -19.132 1.00 93.44 173 ALA A N 1
ATOM 1379 C CA . ALA A 1 173 ? 24.078 -20.558 -20.577 1.00 93.44 173 ALA A CA 1
ATOM 1380 C C . ALA A 1 173 ? 25.315 -21.148 -21.272 1.00 93.44 173 ALA A C 1
ATOM 1382 O O . ALA A 1 173 ? 25.165 -21.892 -22.236 1.00 93.44 173 ALA A O 1
ATOM 1383 N N . LYS A 1 174 ? 26.521 -20.907 -20.732 1.00 94.25 174 LYS A N 1
ATOM 1384 C CA . LYS A 1 174 ? 27.768 -21.492 -21.260 1.00 94.25 174 LYS A CA 1
ATOM 1385 C C . LYS A 1 174 ? 27.725 -23.020 -21.282 1.00 94.25 174 LYS A C 1
ATOM 1387 O O . LYS A 1 174 ? 28.007 -23.632 -22.306 1.00 94.25 174 LYS A O 1
ATOM 1392 N N . LYS A 1 175 ? 27.279 -23.636 -20.181 1.00 93.69 175 LYS A N 1
ATOM 1393 C CA . LYS A 1 175 ? 27.134 -25.099 -20.090 1.00 93.69 175 LYS A CA 1
ATOM 1394 C C . LYS A 1 175 ? 26.120 -25.667 -21.081 1.00 93.69 175 LYS A C 1
ATOM 1396 O O . LYS A 1 175 ? 26.255 -26.815 -21.490 1.00 93.69 175 LYS A O 1
ATOM 1401 N N . ALA A 1 176 ? 25.085 -24.902 -21.424 1.00 91.31 176 ALA A N 1
ATOM 1402 C CA . ALA A 1 176 ? 24.076 -25.326 -22.387 1.00 91.31 176 ALA A CA 1
ATOM 1403 C C . ALA A 1 176 ? 24.592 -25.289 -23.836 1.00 91.31 176 ALA A C 1
ATOM 1405 O O . ALA A 1 176 ? 24.123 -26.077 -24.648 1.00 91.31 176 ALA A O 1
ATOM 1406 N N . THR A 1 177 ? 25.550 -24.410 -24.149 1.00 89.81 177 THR A N 1
ATOM 1407 C CA . THR A 1 177 ? 26.135 -24.258 -25.494 1.00 89.81 177 THR A CA 1
ATOM 1408 C C . THR A 1 177 ? 27.381 -25.113 -25.745 1.00 89.81 177 THR A C 1
ATOM 1410 O O . THR A 1 177 ? 27.819 -25.217 -26.883 1.00 89.81 177 THR A O 1
ATOM 1413 N N . GLU A 1 178 ? 27.973 -25.703 -24.702 1.00 78.25 178 GLU A N 1
ATOM 1414 C CA . GLU A 1 178 ? 29.134 -26.613 -24.789 1.00 78.25 178 GLU A CA 1
ATOM 1415 C C . GLU A 1 178 ? 28.741 -28.088 -25.043 1.00 78.25 178 GLU A C 1
ATOM 1417 O O . GLU A 1 178 ? 29.591 -28.975 -24.970 1.00 78.25 178 GLU A O 1
ATOM 1422 N N . LYS A 1 179 ? 27.461 -28.360 -25.328 1.00 52.69 179 LYS A N 1
ATOM 1423 C CA . LYS A 1 179 ? 26.944 -29.666 -25.770 1.00 52.69 179 LYS A CA 1
ATOM 1424 C C . LYS A 1 179 ? 26.651 -29.654 -27.261 1.00 52.69 179 LYS A C 1
ATOM 1426 O O . LYS A 1 179 ? 26.855 -30.723 -27.874 1.00 52.69 179 LYS A O 1
#